Protein AF-A0AAD1RA43-F1 (afdb_monomer_lite)

Secondary structure (DSSP, 8-state):
--GGGSSS--TTS-HHHHHTTT--STTTTEETTEEPPHHHHHHHH---GGGHHHHHHHHHHHHHHS-TTSHHHHT----HHHHHHT-SSPPTTHHHHHHHHHHHHHHHT-SSHHHHHHHHHHHHHHTT-

Foldseek 3Di:
DDPPVWQCPPVPQPQVLVVVLVPNTPVVQADPQEGNDPVVSCVPSVRDPVCVVSVLV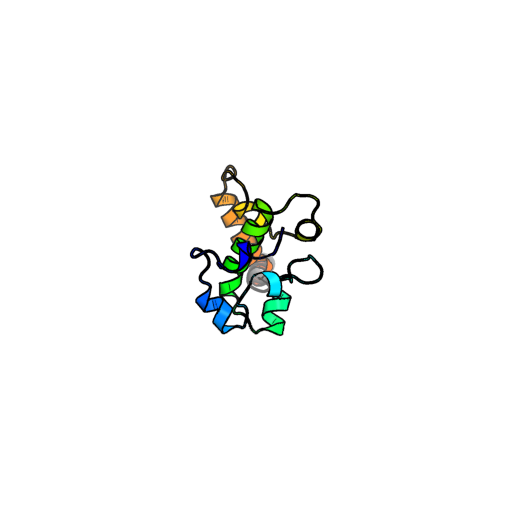SLLVCVVPDDPPGPHNPPDPDDQVSVQVNDPDHDVPNVVSVVVVVCCVVVVPDPPDVVVVVVVVVVVVVVVD

Organism: Pelobates cultripes (NCBI:txid61616)

Radius of gyration: 21.29 Å; chains: 1; bounding box: 64×32×49 Å

pLDDT: mean 71.12, std 12.11, range [34.22, 86.5]

Structure (mmCIF, N/CA/C/O backbone):
data_AF-A0AAD1RA43-F1
#
_entry.id   AF-A0AAD1RA43-F1
#
loop_
_atom_site.group_PDB
_atom_site.id
_atom_site.type_symbol
_atom_site.label_atom_id
_atom_site.label_alt_id
_atom_site.label_comp_id
_atom_site.label_asym_id
_atom_site.label_entity_id
_atom_site.label_seq_id
_atom_site.pdbx_PDB_ins_code
_atom_site.Cartn_x
_atom_site.Cartn_y
_atom_site.Cartn_z
_atom_site.occupancy
_atom_site.B_iso_or_equiv
_atom_site.auth_seq_id
_atom_site.auth_comp_id
_atom_site.auth_asym_id
_atom_site.auth_atom_id
_atom_site.pdbx_PDB_model_num
ATOM 1 N N . MET A 1 1 ? 22.116 7.916 -18.678 1.00 34.75 1 MET A N 1
ATOM 2 C CA . MET A 1 1 ? 22.566 6.774 -17.849 1.00 34.75 1 MET A CA 1
ATOM 3 C C . MET A 1 1 ? 21.456 5.741 -17.828 1.00 34.75 1 MET A C 1
ATOM 5 O O . MET A 1 1 ? 20.346 6.066 -17.432 1.00 34.75 1 MET A O 1
ATOM 9 N N . LYS A 1 2 ? 21.720 4.573 -18.419 1.00 34.22 2 LYS A N 1
ATOM 10 C CA . LYS A 1 2 ? 20.716 3.586 -18.837 1.00 34.22 2 LYS A CA 1
ATOM 11 C C . LYS A 1 2 ? 20.208 2.749 -17.658 1.00 34.22 2 LYS A C 1
ATOM 13 O O . LYS A 1 2 ? 20.963 2.436 -16.747 1.00 34.22 2 LYS A O 1
ATOM 18 N N . LEU A 1 3 ? 18.935 2.372 -17.765 1.00 39.22 3 LEU A N 1
ATOM 19 C CA . LEU A 1 3 ? 18.032 1.583 -16.909 1.00 39.22 3 LEU A CA 1
ATOM 20 C C . LEU A 1 3 ? 18.560 0.257 -16.296 1.00 39.22 3 LEU A C 1
ATOM 22 O O . LEU A 1 3 ? 17.776 -0.505 -15.741 1.00 39.22 3 LEU A O 1
ATOM 26 N N . GLN A 1 4 ? 19.863 -0.031 -16.346 1.00 39.22 4 GLN A N 1
ATOM 27 C CA . GLN A 1 4 ? 20.472 -1.267 -15.832 1.00 39.22 4 GLN A CA 1
ATOM 28 C C . GLN A 1 4 ? 20.534 -1.343 -14.295 1.00 39.22 4 GLN A C 1
ATOM 30 O O . GLN A 1 4 ? 20.687 -2.430 -13.746 1.00 39.22 4 GLN A O 1
ATOM 35 N N . ALA A 1 5 ? 20.357 -0.223 -13.587 1.00 39.97 5 ALA A N 1
ATOM 36 C CA . ALA A 1 5 ? 20.344 -0.201 -12.119 1.00 39.97 5 ALA A CA 1
ATOM 37 C C . ALA A 1 5 ? 19.023 -0.707 -11.493 1.00 39.97 5 ALA A C 1
ATOM 39 O O . ALA A 1 5 ? 18.938 -0.846 -10.277 1.00 39.97 5 ALA A O 1
ATOM 40 N N . LEU A 1 6 ? 17.990 -0.972 -12.304 1.00 42.78 6 LEU A N 1
ATOM 41 C CA . LEU A 1 6 ? 16.645 -1.350 -11.838 1.00 42.78 6 LEU A CA 1
ATOM 42 C C . LEU A 1 6 ? 16.314 -2.837 -12.047 1.00 42.78 6 LEU A C 1
ATOM 44 O O . LEU A 1 6 ? 15.323 -3.320 -11.504 1.00 42.78 6 LEU A O 1
ATOM 48 N N . THR A 1 7 ? 17.120 -3.560 -12.834 1.00 41.31 7 THR A N 1
ATOM 49 C CA . THR A 1 7 ? 16.948 -4.998 -13.123 1.00 41.31 7 THR A CA 1
ATOM 50 C C . THR A 1 7 ? 17.273 -5.893 -11.933 1.00 41.31 7 THR A C 1
ATOM 52 O O . THR A 1 7 ? 16.741 -6.992 -11.821 1.00 41.31 7 THR A O 1
ATOM 55 N N . THR A 1 8 ? 18.067 -5.405 -10.986 1.00 46.97 8 THR A N 1
ATOM 56 C CA . THR A 1 8 ? 18.072 -5.938 -9.628 1.00 46.97 8 THR A CA 1
ATOM 57 C C . THR A 1 8 ? 16.907 -5.302 -8.894 1.00 46.97 8 THR A C 1
ATOM 59 O O . THR A 1 8 ? 17.081 -4.303 -8.196 1.00 46.97 8 THR A O 1
ATOM 62 N N . LEU A 1 9 ? 15.709 -5.867 -9.084 1.00 49.69 9 LEU A N 1
ATOM 63 C CA . LEU A 1 9 ? 14.639 -5.769 -8.096 1.00 49.69 9 LEU A CA 1
ATOM 64 C C . LEU A 1 9 ? 15.300 -6.071 -6.762 1.00 49.69 9 LEU A C 1
ATOM 66 O O . LEU A 1 9 ? 15.774 -7.178 -6.510 1.00 49.69 9 LEU A O 1
ATOM 70 N N . ILE A 1 10 ? 15.503 -4.994 -6.022 1.00 50.84 10 ILE A N 1
ATOM 71 C CA . ILE A 1 10 ? 16.396 -4.956 -4.889 1.00 50.84 10 ILE A CA 1
ATOM 72 C C . ILE A 1 10 ? 15.929 -6.084 -3.967 1.00 50.84 10 ILE A C 1
ATOM 74 O O . ILE A 1 10 ? 14.730 -6.114 -3.697 1.00 50.84 10 ILE A O 1
ATOM 78 N N . PRO A 1 11 ? 16.798 -7.008 -3.512 1.00 51.66 11 PRO A N 1
ATOM 79 C CA . PRO A 1 11 ? 16.399 -8.220 -2.777 1.00 51.66 11 PRO A CA 1
ATOM 80 C C . PRO A 1 11 ? 15.475 -7.987 -1.561 1.00 51.66 11 PRO A C 1
ATOM 82 O O . PRO A 1 11 ? 14.938 -8.928 -0.992 1.00 51.66 11 PRO A O 1
ATOM 85 N N . GLN A 1 12 ? 15.304 -6.724 -1.168 1.00 56.66 12 GLN A N 1
ATOM 86 C CA . GLN A 1 12 ? 14.444 -6.185 -0.120 1.00 56.66 12 GLN A CA 1
ATOM 87 C C . GLN A 1 12 ? 12.956 -6.059 -0.507 1.00 56.66 12 GLN A C 1
ATOM 89 O O . GLN A 1 12 ? 12.116 -6.017 0.387 1.00 56.66 12 GLN A O 1
ATOM 94 N N . PHE A 1 13 ? 12.596 -6.026 -1.793 1.00 65.31 13 PHE A N 1
ATOM 95 C CA . PHE A 1 13 ? 11.199 -6.131 -2.226 1.00 65.31 13 PHE A CA 1
ATOM 96 C C . PHE A 1 13 ? 10.935 -7.587 -2.589 1.00 65.31 13 PHE A C 1
ATOM 98 O O . PHE A 1 13 ? 11.730 -8.178 -3.317 1.00 65.31 13 PHE A O 1
ATOM 105 N N . ASN A 1 14 ? 9.854 -8.185 -2.081 1.00 64.88 14 ASN A N 1
ATOM 106 C CA . ASN A 1 14 ? 9.497 -9.584 -2.338 1.00 64.88 14 ASN A CA 1
ATOM 107 C C . ASN A 1 14 ? 9.046 -9.756 -3.805 1.00 64.88 14 ASN A C 1
ATOM 109 O O . ASN A 1 14 ? 7.872 -9.931 -4.124 1.00 64.88 14 ASN A O 1
ATOM 113 N N . ALA A 1 15 ? 10.015 -9.650 -4.715 1.00 66.56 15 ALA A N 1
ATOM 114 C CA . ALA A 1 15 ? 9.872 -9.558 -6.162 1.00 66.56 15 ALA A CA 1
ATOM 115 C C . ALA A 1 15 ? 9.112 -10.746 -6.753 1.00 66.56 15 ALA A C 1
ATOM 117 O O . ALA A 1 15 ? 8.427 -10.607 -7.762 1.00 66.56 15 ALA A O 1
ATOM 118 N N . LYS A 1 16 ? 9.202 -11.905 -6.089 1.00 71.75 16 LYS A N 1
ATOM 119 C CA . LYS A 1 16 ? 8.495 -13.1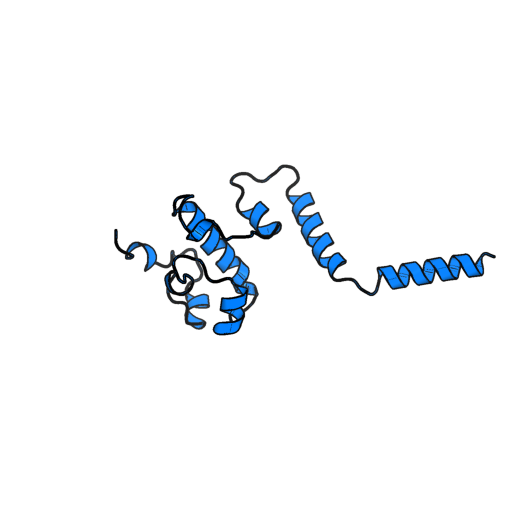29 -6.465 1.00 71.75 16 LYS A CA 1
ATOM 120 C C . LYS A 1 16 ? 6.980 -12.939 -6.445 1.00 71.75 16 LYS A C 1
ATOM 122 O O . LYS A 1 16 ? 6.303 -13.400 -7.355 1.00 71.75 16 LYS A O 1
ATOM 127 N N . GLU A 1 17 ? 6.448 -12.232 -5.449 1.00 77.06 17 GLU A N 1
ATOM 128 C CA . GLU A 1 17 ? 5.002 -12.026 -5.339 1.00 77.06 17 GLU A CA 1
ATOM 129 C C . GLU A 1 17 ? 4.472 -11.114 -6.442 1.00 77.06 17 GLU A C 1
ATOM 131 O O . GLU A 1 17 ? 3.434 -11.416 -7.013 1.00 77.06 17 GLU A O 1
ATOM 136 N N . TRP A 1 18 ? 5.187 -10.043 -6.791 1.00 77.38 18 TRP A N 1
ATOM 137 C CA . TRP A 1 18 ? 4.789 -9.137 -7.877 1.00 77.38 18 TRP A CA 1
ATOM 138 C C . TRP A 1 18 ? 4.978 -9.758 -9.265 1.00 77.38 18 TRP A C 1
ATOM 140 O O . TRP A 1 18 ? 4.144 -9.547 -10.149 1.00 77.38 18 TRP A O 1
ATOM 150 N N . ALA A 1 19 ? 6.010 -10.590 -9.438 1.00 78.62 19 ALA A N 1
ATOM 151 C CA . ALA A 1 19 ? 6.238 -11.336 -10.672 1.00 78.62 19 ALA A CA 1
ATOM 152 C C . ALA A 1 19 ? 5.071 -12.283 -11.000 1.00 78.62 19 ALA A C 1
ATOM 154 O O . ALA A 1 19 ? 4.703 -12.402 -12.168 1.00 78.62 19 ALA A O 1
ATOM 155 N N . ASN A 1 20 ? 4.424 -12.869 -9.984 1.00 81.75 20 ASN A N 1
ATOM 156 C CA . ASN A 1 20 ? 3.225 -13.700 -10.165 1.00 81.75 20 ASN A CA 1
ATOM 157 C C . ASN A 1 20 ? 2.035 -12.927 -10.768 1.00 81.75 20 ASN A C 1
ATOM 159 O O . ASN A 1 20 ? 1.141 -13.541 -11.342 1.00 81.75 20 ASN A O 1
ATOM 163 N N . TYR A 1 21 ? 2.035 -11.592 -10.679 1.00 81.00 21 TYR A N 1
ATOM 164 C CA . TYR A 1 21 ? 1.026 -10.709 -11.283 1.00 81.00 21 TYR A CA 1
ATOM 165 C C . TYR A 1 21 ? 1.530 -10.018 -12.562 1.00 81.00 21 TYR A C 1
ATOM 167 O O . TYR A 1 21 ? 0.944 -9.037 -13.017 1.00 81.00 21 TYR A O 1
ATOM 175 N N . GLY A 1 22 ? 2.627 -10.514 -13.145 1.00 75.44 22 GLY A N 1
ATOM 176 C CA . GLY A 1 22 ? 3.196 -9.995 -14.390 1.00 75.44 22 GLY A CA 1
ATOM 177 C C . GLY A 1 22 ? 4.045 -8.734 -14.223 1.00 75.44 22 GLY A C 1
ATOM 178 O O . GLY A 1 22 ? 4.451 -8.146 -15.225 1.00 75.44 22 GLY A O 1
ATOM 179 N N . ILE A 1 23 ? 4.336 -8.322 -12.983 1.00 78.69 23 ILE A N 1
ATOM 180 C CA . ILE A 1 23 ? 5.182 -7.163 -12.692 1.00 78.69 23 ILE A CA 1
ATOM 181 C C . ILE A 1 23 ? 6.573 -7.660 -12.318 1.00 78.69 23 ILE A C 1
ATOM 183 O O . ILE A 1 23 ? 6.878 -7.969 -11.169 1.00 78.69 23 ILE A O 1
ATOM 187 N N . THR A 1 24 ? 7.423 -7.747 -13.327 1.00 74.56 24 THR A N 1
ATOM 188 C CA . THR A 1 24 ? 8.806 -8.214 -13.230 1.00 74.56 24 THR A CA 1
ATOM 189 C C . THR A 1 24 ? 9.802 -7.069 -13.107 1.00 74.56 24 THR A C 1
ATOM 191 O O . THR A 1 24 ? 10.986 -7.302 -12.878 1.00 74.56 24 THR A O 1
ATOM 194 N N . SER A 1 25 ? 9.357 -5.821 -13.267 1.00 71.44 25 SER A N 1
ATOM 195 C CA . SER A 1 25 ? 10.256 -4.670 -13.275 1.00 71.44 25 SER A CA 1
ATOM 196 C C . SER A 1 25 ? 9.566 -3.357 -12.915 1.00 71.44 25 SER A C 1
ATOM 198 O O . SER A 1 25 ? 8.384 -3.140 -13.177 1.00 71.44 25 SER A O 1
ATOM 200 N N . LEU A 1 26 ? 10.348 -2.433 -12.354 1.00 74.62 26 LEU A N 1
ATOM 201 C CA . LEU A 1 26 ? 9.859 -1.129 -11.902 1.00 74.62 26 LEU A CA 1
ATOM 202 C C . LEU A 1 26 ? 9.417 -0.201 -13.048 1.00 74.62 26 LEU A C 1
ATOM 204 O O . LEU A 1 26 ? 8.700 0.759 -12.798 1.00 74.62 26 LEU A O 1
ATOM 208 N N . HIS A 1 27 ? 9.795 -0.471 -14.301 1.00 76.00 27 HIS A N 1
ATOM 209 C CA . HIS A 1 27 ? 9.297 0.319 -15.430 1.00 76.00 27 HIS A CA 1
ATOM 210 C C . HIS A 1 27 ? 7.840 -0.018 -15.772 1.00 76.00 27 HIS A C 1
ATOM 212 O O . HIS A 1 27 ? 7.134 0.834 -16.282 1.00 76.00 27 HIS A O 1
ATOM 218 N N . GLN A 1 28 ? 7.360 -1.227 -15.459 1.00 76.69 28 GLN A N 1
ATOM 219 C CA . GLN A 1 28 ? 5.983 -1.646 -15.764 1.00 76.69 28 GLN A CA 1
ATOM 220 C C . GLN A 1 28 ? 4.937 -0.973 -14.870 1.00 76.69 28 GLN A C 1
ATOM 222 O O . GLN A 1 28 ? 3.750 -0.973 -15.185 1.00 76.69 28 GLN A O 1
ATOM 227 N N . ILE A 1 29 ? 5.380 -0.404 -13.751 1.00 80.88 29 ILE A N 1
ATOM 228 C CA . ILE A 1 29 ? 4.554 0.392 -12.841 1.00 80.88 29 ILE A CA 1
ATOM 229 C C . ILE A 1 29 ? 4.721 1.896 -13.085 1.00 80.88 29 ILE A C 1
ATOM 231 O O . ILE A 1 29 ? 4.164 2.693 -12.335 1.00 80.88 29 ILE A O 1
ATOM 235 N N . VAL A 1 30 ? 5.485 2.288 -14.110 1.00 80.88 30 VAL A N 1
ATOM 236 C CA . VAL A 1 30 ? 5.685 3.675 -14.537 1.00 80.88 30 VAL A CA 1
ATOM 237 C C . VAL A 1 30 ? 5.099 3.837 -15.937 1.00 80.88 30 VAL A C 1
ATOM 239 O O . VAL A 1 30 ? 5.476 3.126 -16.859 1.00 80.88 30 VAL A O 1
ATOM 242 N N . ASP A 1 31 ? 4.208 4.804 -16.108 1.00 78.69 31 ASP A N 1
ATOM 243 C CA . ASP A 1 31 ? 3.654 5.193 -17.401 1.00 78.69 31 ASP A CA 1
ATOM 244 C C . ASP A 1 31 ? 3.895 6.690 -17.629 1.00 78.69 31 ASP A C 1
ATOM 246 O O . ASP A 1 31 ? 3.654 7.500 -16.736 1.00 78.69 31 ASP A O 1
ATOM 250 N N . ASN A 1 32 ? 4.420 7.069 -18.796 1.00 73.31 32 ASN A N 1
ATOM 251 C CA . ASN A 1 32 ? 4.711 8.465 -19.160 1.00 73.31 32 ASN A CA 1
ATOM 252 C C . ASN A 1 32 ? 5.466 9.270 -18.076 1.00 73.31 32 ASN A C 1
ATOM 254 O O . ASN A 1 32 ? 5.110 10.407 -17.761 1.00 73.31 32 ASN A O 1
ATOM 258 N N . ASN A 1 33 ? 6.511 8.683 -17.476 1.00 72.56 33 ASN A N 1
ATOM 259 C CA . ASN A 1 33 ? 7.260 9.264 -16.348 1.00 72.56 33 ASN A CA 1
ATOM 260 C C . ASN A 1 33 ? 6.397 9.591 -15.113 1.00 72.56 33 ASN A C 1
ATOM 262 O O . ASN A 1 33 ? 6.726 10.507 -14.355 1.00 72.56 33 ASN A O 1
ATOM 266 N N . LYS A 1 34 ? 5.313 8.844 -1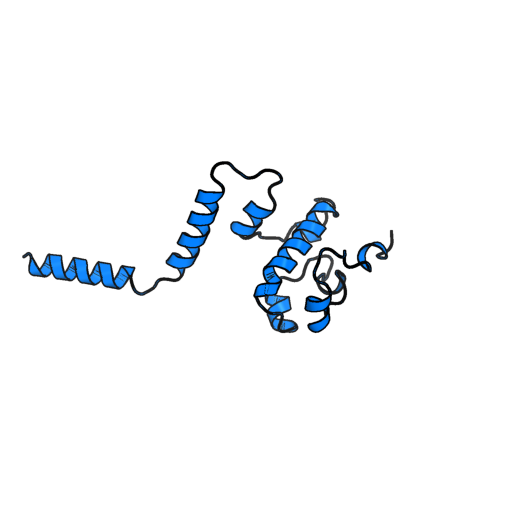4.890 1.00 75.62 34 LYS A N 1
ATOM 267 C CA . LYS A 1 34 ? 4.473 8.888 -13.689 1.00 75.62 34 LYS A CA 1
ATOM 268 C C . LYS A 1 34 ? 4.284 7.471 -13.154 1.00 75.62 34 LYS A C 1
ATOM 270 O O . LYS A 1 34 ? 4.146 6.532 -13.928 1.00 75.62 34 LYS A O 1
ATOM 275 N N . LEU A 1 35 ? 4.284 7.283 -11.834 1.00 78.56 35 LEU A N 1
ATOM 276 C CA . LEU A 1 35 ? 3.913 5.977 -11.274 1.00 78.56 35 LEU A CA 1
ATOM 277 C C . LEU A 1 35 ? 2.415 5.739 -11.485 1.00 78.56 35 LEU A C 1
ATOM 279 O O . LEU A 1 35 ? 1.592 6.584 -11.138 1.00 78.56 35 LEU A O 1
ATOM 283 N N . ILE A 1 36 ? 2.070 4.563 -12.000 1.00 83.75 36 ILE A N 1
ATOM 284 C CA . ILE A 1 36 ? 0.688 4.114 -12.161 1.00 83.75 36 ILE A CA 1
ATOM 285 C C . ILE A 1 36 ? 0.077 3.951 -10.761 1.00 83.75 36 ILE A C 1
ATOM 287 O O . ILE A 1 36 ? 0.666 3.223 -9.957 1.00 83.75 36 ILE A O 1
ATOM 291 N N . PRO A 1 37 ? -1.077 4.571 -10.444 1.00 83.75 37 PRO A N 1
ATOM 292 C CA . PRO A 1 37 ? -1.736 4.421 -9.148 1.00 83.75 37 PRO A CA 1
ATOM 293 C C . PRO A 1 37 ? -2.019 2.957 -8.794 1.00 83.75 37 PRO A C 1
ATOM 295 O O . PRO A 1 37 ? -2.426 2.176 -9.658 1.00 83.75 37 PRO A O 1
ATOM 298 N N . PHE A 1 38 ? -1.898 2.589 -7.513 1.00 84.94 38 PHE A N 1
ATOM 299 C CA . PHE A 1 38 ? -2.156 1.212 -7.071 1.00 84.94 38 PHE A CA 1
ATOM 300 C C . PHE A 1 38 ? -3.556 0.718 -7.456 1.00 84.94 38 PHE A C 1
ATOM 302 O O . PHE A 1 38 ? -3.707 -0.424 -7.873 1.00 84.94 38 PHE A O 1
ATOM 309 N N . ALA A 1 39 ? -4.570 1.587 -7.399 1.00 82.12 39 ALA A N 1
ATOM 310 C CA . ALA A 1 39 ? -5.931 1.251 -7.818 1.00 82.12 39 ALA A CA 1
ATOM 311 C C . ALA A 1 39 ? -6.004 0.804 -9.292 1.00 82.12 39 ALA A C 1
ATOM 313 O O . ALA A 1 39 ? -6.726 -0.136 -9.620 1.00 82.12 39 ALA A O 1
ATOM 314 N N . HIS A 1 40 ? -5.216 1.424 -10.175 1.00 85.25 40 HIS A N 1
ATOM 315 C CA . HIS A 1 40 ? -5.145 1.037 -11.585 1.00 85.25 40 HIS A CA 1
ATOM 316 C C . HIS A 1 40 ? -4.383 -0.277 -11.773 1.00 85.25 40 HIS A C 1
ATOM 318 O O . HIS A 1 40 ? -4.808 -1.116 -12.566 1.00 85.25 40 HIS A O 1
ATOM 324 N N . LEU A 1 41 ? -3.303 -0.498 -11.016 1.00 85.12 41 LEU A N 1
ATOM 325 C CA . LEU A 1 41 ? -2.594 -1.784 -11.010 1.00 85.12 41 LEU A CA 1
ATOM 326 C C . LEU A 1 41 ? -3.508 -2.912 -10.518 1.00 85.12 41 LEU A C 1
ATOM 328 O O . LEU A 1 41 ? -3.575 -3.973 -11.135 1.00 85.12 41 LEU A O 1
ATOM 332 N N . GLN A 1 42 ? -4.279 -2.658 -9.463 1.00 86.12 42 GLN A N 1
ATOM 333 C CA . GLN A 1 42 ? -5.269 -3.585 -8.934 1.00 86.12 42 GLN A CA 1
ATOM 334 C C . GLN A 1 42 ? -6.359 -3.906 -9.964 1.00 86.12 42 GLN A C 1
ATOM 336 O O . GLN A 1 42 ? -6.688 -5.075 -10.145 1.00 86.12 42 GLN A O 1
ATOM 341 N N . ALA A 1 43 ? -6.895 -2.901 -10.660 1.00 85.38 43 ALA A N 1
ATOM 342 C CA . ALA A 1 43 ? -7.926 -3.110 -11.673 1.00 85.38 43 ALA A CA 1
ATOM 343 C C . ALA A 1 43 ? -7.400 -3.879 -12.900 1.00 85.38 43 ALA A C 1
ATOM 345 O O . ALA A 1 43 ? -8.063 -4.790 -13.389 1.00 85.38 43 ALA A O 1
ATOM 346 N N . LYS A 1 44 ? -6.196 -3.540 -13.380 1.00 86.50 44 LYS A N 1
ATOM 347 C CA . LYS A 1 44 ? -5.624 -4.091 -14.618 1.00 86.50 44 LYS A CA 1
ATOM 348 C C . LYS A 1 44 ? -5.012 -5.480 -14.439 1.00 86.50 44 LYS A C 1
ATOM 350 O O . LYS A 1 44 ? -5.178 -6.337 -15.298 1.00 86.50 44 LYS A O 1
ATOM 355 N N . LEU A 1 45 ? -4.289 -5.691 -13.341 1.00 84.62 45 LEU A N 1
ATOM 356 C CA . LEU A 1 45 ? -3.471 -6.889 -13.109 1.00 84.62 45 LEU A CA 1
ATOM 357 C C . LEU A 1 45 ? -4.004 -7.754 -11.958 1.00 84.62 45 LEU A C 1
ATOM 359 O O . LEU A 1 45 ? -3.367 -8.731 -11.574 1.00 84.62 45 LEU A O 1
ATOM 363 N N . LYS A 1 46 ? -5.176 -7.406 -11.403 1.00 84.69 46 LYS A N 1
ATOM 364 C CA . LYS A 1 46 ? -5.817 -8.103 -10.272 1.00 84.69 46 LYS A CA 1
ATOM 365 C C . LYS A 1 46 ? -4.893 -8.249 -9.056 1.00 84.69 46 LYS A C 1
ATOM 367 O O . LYS A 1 46 ? -4.970 -9.228 -8.318 1.00 84.69 46 LYS A O 1
ATOM 372 N N . VAL A 1 47 ? -4.034 -7.253 -8.836 1.00 84.00 47 VAL A N 1
ATOM 373 C CA . VAL A 1 47 ? -3.067 -7.237 -7.732 1.00 84.00 47 VAL A CA 1
ATOM 374 C C . VAL A 1 47 ? -3.808 -7.213 -6.382 1.00 84.00 47 VAL A C 1
ATOM 376 O O . VAL A 1 47 ? -4.669 -6.351 -6.171 1.00 84.00 47 VAL A O 1
ATOM 379 N N . PRO A 1 48 ? -3.495 -8.120 -5.439 1.00 84.06 48 PRO A N 1
ATOM 380 C CA . PRO A 1 48 ? -4.114 -8.139 -4.119 1.00 84.06 48 PRO A CA 1
ATOM 381 C C . PRO A 1 48 ? -3.834 -6.873 -3.303 1.00 84.06 48 PRO A C 1
ATOM 383 O O . PRO A 1 48 ? -2.707 -6.382 -3.266 1.00 84.06 48 PRO A O 1
ATOM 386 N N . LYS A 1 49 ? -4.833 -6.412 -2.534 1.00 81.75 49 LYS A N 1
ATOM 387 C CA . LYS A 1 49 ? -4.701 -5.270 -1.602 1.00 81.75 49 LYS A CA 1
ATOM 388 C C . LYS A 1 49 ? -3.493 -5.353 -0.645 1.00 81.75 49 LYS A C 1
ATOM 390 O O . LYS A 1 49 ? -2.909 -4.300 -0.396 1.00 81.75 49 LYS A O 1
ATOM 395 N N . PRO A 1 50 ? -3.080 -6.528 -0.120 1.00 82.62 50 PRO A N 1
ATOM 396 C CA . PRO A 1 50 ? -1.890 -6.634 0.732 1.00 82.62 50 PRO A CA 1
ATOM 397 C C . PRO A 1 50 ? -0.599 -6.116 0.084 1.00 82.62 50 PRO A C 1
ATOM 399 O O . PRO A 1 50 ? 0.261 -5.580 0.779 1.00 82.62 50 PRO A O 1
ATOM 402 N N . LEU A 1 51 ? -0.485 -6.183 -1.248 1.00 82.19 51 LEU A N 1
ATOM 403 C CA . LEU A 1 51 ? 0.689 -5.682 -1.966 1.00 82.19 51 LEU A CA 1
ATOM 404 C C . LEU A 1 51 ? 0.765 -4.149 -2.010 1.00 82.19 51 LEU A C 1
ATOM 406 O O . LEU A 1 51 ? 1.803 -3.610 -2.391 1.00 82.19 51 LEU A O 1
ATOM 410 N N . ASN A 1 52 ? -0.268 -3.433 -1.550 1.00 82.81 52 ASN A N 1
ATOM 411 C CA . ASN A 1 52 ? -0.239 -1.974 -1.446 1.00 82.81 52 ASN A CA 1
ATOM 412 C C . ASN A 1 52 ? 0.907 -1.483 -0.552 1.00 82.81 52 ASN A C 1
ATOM 414 O O . ASN A 1 52 ? 1.530 -0.471 -0.851 1.00 82.81 52 ASN A O 1
ATOM 418 N N . PHE A 1 53 ? 1.240 -2.213 0.518 1.00 79.19 53 PHE A N 1
ATOM 419 C CA . PHE A 1 53 ? 2.369 -1.834 1.369 1.00 79.19 53 PHE A CA 1
ATOM 420 C C . PHE A 1 53 ? 3.690 -1.855 0.595 1.00 79.19 53 PHE A C 1
ATOM 422 O O . PHE A 1 53 ? 4.482 -0.921 0.685 1.00 79.19 53 PHE A O 1
ATOM 429 N N . MET A 1 54 ? 3.902 -2.874 -0.236 1.00 78.88 54 MET A N 1
ATOM 430 C CA . MET A 1 54 ? 5.099 -2.949 -1.070 1.00 78.88 54 MET A CA 1
ATOM 431 C C . MET A 1 54 ? 5.112 -1.852 -2.137 1.00 78.88 54 MET A C 1
ATOM 433 O O . MET A 1 54 ? 6.151 -1.247 -2.385 1.00 78.88 54 MET A O 1
ATOM 437 N N . TYR A 1 55 ? 3.952 -1.533 -2.713 1.00 82.19 55 TYR A N 1
ATOM 438 C CA . TYR A 1 55 ? 3.813 -0.398 -3.622 1.00 82.19 55 TYR A CA 1
ATOM 439 C C . TYR A 1 55 ? 4.227 0.928 -2.955 1.00 82.19 55 TYR A C 1
ATOM 441 O O . TYR A 1 55 ? 4.976 1.700 -3.551 1.00 82.19 55 TYR A O 1
ATOM 449 N N . ILE A 1 56 ? 3.858 1.150 -1.688 1.00 79.12 56 ILE A N 1
ATOM 450 C CA . ILE A 1 56 ? 4.308 2.308 -0.895 1.00 79.12 56 ILE A CA 1
ATOM 451 C C . ILE A 1 56 ? 5.830 2.303 -0.712 1.00 79.12 56 ILE A C 1
ATOM 453 O O . ILE A 1 56 ? 6.483 3.342 -0.838 1.00 79.12 56 ILE A O 1
ATOM 457 N N . GLN A 1 57 ? 6.430 1.144 -0.436 1.00 77.81 57 GLN A N 1
ATOM 458 C CA . GLN A 1 57 ? 7.885 1.051 -0.304 1.00 77.81 57 GLN A CA 1
ATOM 459 C C . GLN A 1 57 ? 8.596 1.378 -1.626 1.00 77.81 57 GLN A C 1
ATOM 461 O O . GLN A 1 57 ? 9.601 2.089 -1.625 1.00 77.81 57 GLN A O 1
ATOM 466 N N . ILE A 1 58 ? 8.044 0.927 -2.754 1.00 79.19 58 ILE A N 1
ATOM 467 C CA . ILE A 1 58 ? 8.538 1.259 -4.090 1.00 79.19 58 ILE A CA 1
ATOM 468 C C . ILE A 1 58 ? 8.432 2.770 -4.345 1.00 79.19 58 ILE A C 1
ATOM 470 O O . ILE A 1 58 ? 9.402 3.389 -4.781 1.00 79.19 58 ILE A O 1
ATOM 474 N N . GLN A 1 59 ? 7.301 3.398 -4.014 1.00 78.88 59 GLN A N 1
ATOM 475 C CA . GLN A 1 59 ? 7.144 4.855 -4.098 1.00 78.88 59 GLN A CA 1
ATOM 476 C C . GLN A 1 59 ? 8.187 5.597 -3.248 1.00 78.88 59 GLN A C 1
ATOM 478 O O . GLN A 1 59 ? 8.789 6.572 -3.702 1.00 78.88 59 GLN A O 1
ATOM 483 N N . SER A 1 60 ? 8.431 5.129 -2.021 1.00 75.56 60 SER A N 1
ATOM 484 C CA . SER A 1 60 ? 9.461 5.679 -1.132 1.00 75.56 60 SER A CA 1
ATOM 485 C C . SER A 1 60 ? 10.862 5.548 -1.739 1.00 75.56 60 SER A C 1
ATOM 487 O O . SER A 1 60 ? 11.651 6.495 -1.718 1.00 75.56 60 SER A O 1
ATOM 489 N N . TRP A 1 61 ? 11.149 4.412 -2.376 1.00 78.44 61 TRP A N 1
ATOM 490 C CA . TRP A 1 61 ? 12.395 4.203 -3.102 1.00 78.44 61 TRP A CA 1
ATOM 491 C C . TRP A 1 61 ? 12.560 5.203 -4.257 1.00 78.44 61 TRP A C 1
ATOM 493 O O . TRP A 1 61 ? 13.585 5.885 -4.332 1.00 78.44 61 TRP A O 1
ATOM 503 N N . PHE A 1 62 ? 11.532 5.392 -5.093 1.00 77.19 62 PHE A N 1
ATOM 504 C CA . PHE A 1 62 ? 11.565 6.404 -6.155 1.00 77.19 62 PHE A CA 1
ATOM 505 C C . PHE A 1 62 ? 11.822 7.813 -5.597 1.00 77.19 62 PHE A C 1
ATOM 507 O O . PHE A 1 62 ? 12.613 8.562 -6.163 1.00 77.19 62 PHE A O 1
ATOM 514 N N . ARG A 1 63 ? 11.238 8.174 -4.448 1.00 72.00 63 ARG A N 1
ATOM 515 C CA . ARG A 1 63 ? 11.489 9.477 -3.799 1.00 72.00 63 ARG A CA 1
ATOM 516 C C . ARG A 1 63 ? 12.933 9.673 -3.359 1.00 72.00 63 ARG A C 1
ATOM 518 O O . ARG A 1 63 ? 13.426 10.795 -3.411 1.00 72.00 63 ARG A O 1
ATOM 525 N N . LYS A 1 64 ? 13.585 8.612 -2.884 1.00 73.81 64 LYS A N 1
ATOM 526 C CA . LYS A 1 64 ? 14.973 8.673 -2.415 1.00 73.81 64 LYS A CA 1
ATOM 527 C C . LYS A 1 64 ? 15.964 8.800 -3.572 1.00 73.81 64 LYS A C 1
ATOM 529 O O . LYS A 1 64 ? 16.997 9.441 -3.415 1.00 73.81 64 LYS A O 1
ATOM 534 N N . HIS A 1 65 ? 15.657 8.178 -4.709 1.00 75.94 65 HIS A N 1
ATOM 535 C CA . HIS A 1 65 ? 16.601 8.027 -5.817 1.00 75.94 65 HIS A CA 1
ATOM 536 C C . HIS A 1 65 ? 16.359 8.974 -7.001 1.00 75.94 65 HIS A C 1
ATOM 538 O O . HIS A 1 65 ? 17.239 9.088 -7.852 1.00 75.94 65 HIS A O 1
ATOM 544 N N . TYR A 1 66 ? 15.223 9.679 -7.054 1.00 71.56 66 TYR A N 1
ATOM 545 C CA . TYR A 1 66 ? 14.914 10.638 -8.118 1.00 71.56 66 TYR A CA 1
ATOM 546 C C . TYR A 1 66 ? 14.810 12.076 -7.588 1.00 71.56 66 TYR A C 1
ATOM 548 O O . TYR A 1 66 ? 14.266 12.306 -6.504 1.00 71.56 66 TYR A O 1
ATOM 556 N N . PRO A 1 67 ? 15.305 13.071 -8.348 1.00 69.12 67 PRO A N 1
ATOM 557 C CA . PRO A 1 67 ? 15.292 14.462 -7.923 1.00 69.12 67 PRO A CA 1
ATOM 558 C C . PRO A 1 67 ? 13.863 15.028 -7.778 1.00 69.12 67 PRO A C 1
ATOM 560 O O . PRO A 1 67 ? 12.924 14.570 -8.436 1.00 69.12 67 PRO A O 1
ATOM 563 N N . PRO A 1 68 ? 13.671 16.059 -6.933 1.00 61.22 68 PRO A N 1
ATOM 564 C CA . PRO A 1 68 ? 12.365 16.670 -6.662 1.00 61.22 68 PRO A CA 1
ATOM 565 C C . PRO A 1 68 ? 11.633 17.201 -7.901 1.00 61.22 68 PRO A C 1
ATOM 567 O O . PRO A 1 68 ? 10.408 17.215 -7.906 1.00 61.22 68 PRO A O 1
ATOM 570 N N . ASN A 1 69 ? 12.370 17.584 -8.945 1.00 59.66 69 ASN A N 1
ATOM 571 C CA . ASN A 1 69 ? 11.829 18.226 -10.146 1.00 59.66 69 ASN A CA 1
ATOM 572 C C . ASN A 1 69 ? 11.394 17.223 -11.227 1.00 59.66 69 ASN A C 1
ATOM 574 O O . ASN A 1 69 ? 11.104 17.611 -12.354 1.00 59.66 69 ASN A O 1
ATOM 578 N N . THR A 1 70 ? 11.377 15.927 -10.909 1.00 65.06 70 THR A N 1
ATOM 579 C CA . THR A 1 70 ? 10.926 14.896 -11.847 1.00 65.06 70 THR A CA 1
ATOM 580 C C . THR A 1 70 ? 9.404 14.766 -11.779 1.00 65.06 70 THR A C 1
ATOM 582 O O . THR A 1 70 ? 8.848 14.676 -10.684 1.00 65.06 70 THR A O 1
ATOM 585 N N . THR A 1 71 ? 8.730 14.674 -12.931 1.00 62.09 71 THR A N 1
ATOM 586 C CA . THR A 1 71 ? 7.269 14.448 -13.039 1.00 62.09 71 THR A CA 1
ATOM 587 C C . THR A 1 71 ? 6.784 13.233 -12.251 1.00 62.09 71 THR A C 1
ATOM 589 O O . THR A 1 71 ? 5.644 13.213 -11.797 1.00 62.09 71 THR A O 1
ATOM 592 N N . LEU A 1 72 ? 7.674 12.266 -12.002 1.00 64.50 72 LEU A N 1
ATOM 593 C CA . LEU A 1 72 ? 7.424 11.122 -11.128 1.00 64.50 72 LEU A CA 1
ATOM 594 C C . LEU A 1 72 ? 6.936 11.546 -9.735 1.00 64.50 72 LEU A C 1
ATOM 596 O O . LEU A 1 72 ? 6.111 10.850 -9.165 1.00 64.50 72 LEU A O 1
ATOM 600 N N . ARG A 1 73 ? 7.405 12.681 -9.194 1.00 60.59 73 ARG A N 1
ATOM 601 C CA . ARG A 1 73 ? 7.119 13.111 -7.817 1.00 60.59 73 ARG A CA 1
ATOM 602 C C . ARG A 1 73 ? 5.893 14.020 -7.674 1.00 60.59 73 ARG A C 1
ATOM 604 O O . ARG A 1 73 ? 5.334 14.078 -6.581 1.00 60.59 73 ARG A O 1
ATOM 611 N N . GLN A 1 74 ? 5.502 14.737 -8.729 1.00 56.28 74 GLN A N 1
ATOM 612 C CA . GLN A 1 74 ? 4.557 15.861 -8.630 1.00 56.28 74 GLN A CA 1
ATOM 613 C C . GLN A 1 74 ? 3.093 15.444 -8.421 1.00 56.28 74 GLN A C 1
ATOM 615 O O . GLN A 1 74 ? 2.369 16.164 -7.742 1.00 56.28 74 GLN A O 1
ATOM 620 N N . ASP A 1 75 ? 2.681 14.262 -8.888 1.00 57.56 75 ASP A N 1
ATOM 621 C CA . ASP A 1 75 ? 1.275 13.824 -8.813 1.00 57.56 75 ASP A CA 1
ATOM 622 C C . ASP A 1 75 ? 0.975 12.858 -7.648 1.00 57.56 75 ASP A C 1
ATOM 624 O O . ASP A 1 75 ? -0.100 12.261 -7.576 1.00 57.56 75 ASP A O 1
ATOM 628 N N . TRP A 1 76 ? 1.906 12.676 -6.705 1.00 65.12 76 TRP A N 1
ATOM 629 C CA . TRP A 1 76 ? 1.681 11.794 -5.555 1.00 65.12 76 TRP A CA 1
ATOM 630 C C . TRP A 1 76 ? 0.918 12.490 -4.429 1.00 65.12 76 TRP A C 1
ATOM 632 O O . TRP A 1 76 ? 1.521 13.049 -3.509 1.00 65.12 76 TRP A O 1
ATOM 642 N N . GLN A 1 77 ? -0.409 12.360 -4.441 1.00 63.03 77 GLN A N 1
ATOM 643 C CA . GLN A 1 77 ? -1.212 12.581 -3.240 1.00 63.03 77 GLN A CA 1
ATOM 644 C C . GLN A 1 77 ? -0.999 11.420 -2.269 1.00 63.03 77 GLN A C 1
ATOM 646 O O . GLN A 1 77 ? -1.550 10.336 -2.435 1.00 63.03 77 GLN A O 1
ATOM 651 N N . LEU A 1 78 ? -0.156 11.644 -1.264 1.00 64.25 78 LEU A N 1
ATOM 652 C CA . LEU A 1 78 ? 0.036 10.679 -0.192 1.00 64.25 78 LEU A CA 1
ATOM 653 C C . LEU A 1 78 ? -1.168 10.675 0.736 1.00 64.25 78 LEU A C 1
ATOM 655 O O . LEU A 1 78 ? -1.583 11.728 1.230 1.00 64.25 78 LEU A O 1
ATOM 659 N N . SER A 1 79 ? -1.649 9.482 1.054 1.00 67.56 79 SER A N 1
ATOM 660 C CA . SER A 1 79 ? -2.563 9.282 2.166 1.00 67.56 79 SER A CA 1
ATOM 661 C C . SER A 1 79 ? -1.919 9.730 3.489 1.00 67.56 79 SER A C 1
ATOM 663 O O . SER A 1 79 ? -0.692 9.693 3.631 1.00 67.56 79 SER A O 1
ATOM 665 N N . PRO A 1 80 ? -2.721 10.107 4.500 1.00 67.81 80 PRO A N 1
ATOM 666 C CA . PRO A 1 80 ? -2.208 10.520 5.808 1.00 67.81 80 PRO A CA 1
ATOM 667 C C . PRO A 1 80 ? -1.253 9.503 6.447 1.00 67.81 80 PRO A C 1
ATOM 669 O O . PRO A 1 80 ? -0.279 9.881 7.090 1.00 67.81 80 PRO A O 1
ATOM 672 N N . LEU A 1 81 ? -1.495 8.205 6.233 1.00 70.19 81 LEU A N 1
ATOM 673 C CA . LEU A 1 81 ? -0.621 7.140 6.721 1.00 70.19 81 LEU A CA 1
ATOM 674 C C . LEU A 1 81 ? 0.729 7.144 5.995 1.00 70.19 81 LEU A C 1
ATOM 676 O O . LEU A 1 81 ? 1.778 7.084 6.631 1.00 70.19 81 LEU A O 1
ATOM 680 N N . GLU A 1 82 ? 0.711 7.248 4.667 1.00 69.12 82 GLU A N 1
ATOM 681 C CA . GLU A 1 82 ? 1.938 7.283 3.872 1.00 69.12 82 GLU A CA 1
ATOM 682 C C . GLU A 1 82 ? 2.772 8.521 4.197 1.00 69.12 82 GLU A C 1
ATOM 684 O O . GLU A 1 82 ? 3.991 8.415 4.279 1.00 69.12 82 GLU A O 1
ATOM 689 N N . GLN A 1 83 ? 2.132 9.668 4.457 1.00 72.12 83 GLN A N 1
ATOM 690 C CA . GLN A 1 83 ? 2.809 10.888 4.904 1.00 72.12 83 GLN A CA 1
ATOM 691 C C . GLN A 1 83 ? 3.571 10.694 6.215 1.00 72.12 83 GLN A C 1
ATOM 693 O O . GLN A 1 83 ? 4.636 11.283 6.368 1.00 72.12 83 GLN A O 1
ATOM 698 N N . LEU A 1 84 ? 3.066 9.865 7.134 1.00 70.75 84 LEU A N 1
ATOM 699 C CA . LEU A 1 84 ? 3.756 9.533 8.383 1.00 70.75 84 LEU A CA 1
ATOM 700 C C . LEU A 1 84 ? 4.909 8.547 8.157 1.00 70.75 84 LEU A C 1
ATOM 702 O O . LEU A 1 84 ? 5.975 8.706 8.745 1.00 70.75 84 LEU A O 1
ATOM 706 N N . CYS A 1 85 ? 4.728 7.555 7.282 1.00 66.00 85 CYS A N 1
ATOM 707 C CA . CYS A 1 85 ? 5.736 6.520 7.026 1.00 66.00 85 CYS A CA 1
ATOM 708 C C . CYS A 1 85 ? 6.984 7.027 6.286 1.00 66.00 85 CYS A C 1
ATOM 710 O O . CYS A 1 85 ? 8.040 6.406 6.380 1.00 66.00 85 CYS A O 1
ATOM 712 N N . ILE A 1 86 ? 6.885 8.129 5.540 1.00 66.81 86 ILE A N 1
ATOM 713 C CA . ILE A 1 86 ? 8.017 8.687 4.779 1.00 66.81 86 ILE A CA 1
ATOM 714 C C . ILE A 1 86 ? 8.872 9.683 5.572 1.00 66.81 86 ILE A C 1
ATOM 716 O O . ILE A 1 86 ? 9.852 10.206 5.036 1.00 66.81 86 ILE A O 1
ATOM 720 N N . GLN A 1 87 ? 8.492 10.014 6.808 1.00 68.06 87 GLN A N 1
ATOM 721 C CA . GLN A 1 87 ? 9.235 10.978 7.612 1.00 68.06 87 GLN A CA 1
ATOM 722 C C . GLN A 1 87 ? 10.550 10.353 8.085 1.00 68.06 87 GLN A C 1
ATOM 724 O O . GLN A 1 87 ? 10.580 9.246 8.614 1.00 68.06 87 GLN A O 1
ATOM 729 N N . SER A 1 88 ? 11.658 11.076 7.898 1.00 63.16 88 SER A N 1
ATOM 730 C CA . SER A 1 88 ? 13.003 10.617 8.280 1.00 63.16 88 SER A CA 1
ATOM 731 C C . SER A 1 88 ? 13.187 10.473 9.792 1.00 63.16 88 SER A C 1
ATOM 733 O O . SER A 1 88 ? 14.096 9.779 10.243 1.00 63.16 88 SER A O 1
ATOM 735 N N . LYS A 1 89 ? 12.327 11.126 10.576 1.00 72.06 89 LYS A N 1
ATOM 736 C CA . LYS A 1 89 ? 12.224 10.976 12.023 1.00 72.06 89 LYS A CA 1
ATOM 737 C C . LYS A 1 89 ? 10.755 10.778 12.386 1.00 72.06 89 LYS A C 1
ATOM 739 O O . LYS A 1 89 ? 9.913 11.460 11.799 1.00 72.06 89 LYS A O 1
ATOM 744 N N . PRO A 1 90 ? 10.442 9.890 13.344 1.00 71.25 90 PRO A N 1
ATOM 745 C CA . PRO A 1 90 ? 9.078 9.733 13.812 1.00 71.25 90 PRO A CA 1
ATOM 746 C C . PRO A 1 90 ? 8.591 11.064 14.407 1.00 71.25 90 PRO A C 1
ATOM 748 O O . PRO A 1 90 ? 9.300 11.662 15.225 1.00 71.25 90 PRO A O 1
ATOM 751 N N . PRO A 1 91 ? 7.409 11.551 14.005 1.00 74.50 91 PRO A N 1
ATOM 752 C CA . PRO A 1 91 ? 6.852 12.775 14.549 1.00 74.50 91 PRO A CA 1
ATOM 753 C C . PRO A 1 91 ? 6.504 12.580 16.031 1.00 74.50 91 PRO A C 1
ATOM 755 O O . PRO A 1 91 ? 6.187 11.462 16.465 1.00 74.50 91 PRO A O 1
ATOM 758 N N . PRO A 1 92 ? 6.527 13.656 16.837 1.00 76.69 92 PRO A N 1
ATOM 759 C CA . PRO A 1 92 ? 6.045 13.581 18.206 1.00 76.69 92 PRO A CA 1
ATOM 760 C C . PRO A 1 92 ? 4.593 13.086 18.207 1.00 76.69 92 PRO A C 1
ATOM 762 O O . PRO A 1 92 ? 3.768 13.548 17.420 1.00 76.69 92 PRO A O 1
ATOM 765 N N . LYS A 1 93 ? 4.279 12.147 19.108 1.00 82.12 93 LYS A N 1
ATOM 766 C CA . LYS A 1 93 ? 2.953 11.509 19.226 1.00 82.12 93 LYS A CA 1
ATOM 767 C C . LYS A 1 93 ? 2.534 10.663 18.009 1.00 82.12 93 LYS A C 1
ATOM 769 O O . LYS A 1 93 ? 1.339 10.516 17.758 1.00 82.12 93 LYS A O 1
ATOM 774 N N . LEU A 1 94 ? 3.486 10.044 17.301 1.00 80.38 94 LEU A N 1
ATOM 775 C CA . LEU A 1 94 ? 3.214 9.125 16.183 1.00 80.38 94 LEU A CA 1
ATOM 776 C C . LEU A 1 94 ? 2.137 8.073 16.511 1.00 80.38 94 LEU A C 1
ATOM 778 O O . LEU A 1 94 ? 1.225 7.868 15.717 1.00 80.38 94 LEU A O 1
ATOM 782 N N . ILE A 1 95 ? 2.191 7.448 17.693 1.00 78.44 95 ILE A N 1
ATOM 783 C CA . ILE A 1 95 ? 1.195 6.445 18.116 1.00 78.44 95 ILE A CA 1
ATOM 784 C C . ILE A 1 95 ? -0.217 7.050 18.141 1.00 78.44 95 ILE A C 1
ATOM 786 O O . ILE A 1 95 ? -1.155 6.450 17.624 1.00 78.44 95 ILE A O 1
ATOM 790 N N . SER A 1 96 ? -0.372 8.263 18.679 1.00 80.12 96 SER A N 1
ATOM 791 C CA . SER A 1 96 ? -1.657 8.970 18.711 1.00 80.12 96 SER A CA 1
ATOM 792 C C . SER A 1 96 ? -2.134 9.366 17.312 1.00 80.12 96 SER A C 1
ATOM 794 O O . SER A 1 96 ? -3.323 9.283 17.025 1.00 80.12 96 SER A O 1
ATOM 796 N N . GLN A 1 97 ? -1.224 9.764 16.419 1.00 80.00 97 GLN A N 1
ATOM 797 C CA . GLN A 1 97 ? -1.560 10.079 15.026 1.00 80.00 97 GLN A CA 1
ATOM 798 C C . GLN A 1 97 ? -2.024 8.832 14.260 1.00 80.00 97 GLN A C 1
ATOM 800 O O . GLN A 1 97 ? -3.036 8.886 13.564 1.00 80.00 97 GLN A O 1
ATOM 805 N N . LEU A 1 98 ? -1.345 7.695 14.443 1.00 81.44 98 LEU A N 1
ATOM 806 C CA . LEU A 1 98 ? -1.751 6.408 13.874 1.00 81.44 98 LEU A CA 1
ATOM 807 C C . LEU A 1 98 ? -3.115 5.965 14.413 1.00 81.44 98 LEU A C 1
ATOM 809 O O . LEU A 1 98 ? -3.981 5.571 13.634 1.00 81.44 98 LEU A O 1
ATOM 813 N N . TYR A 1 99 ? -3.331 6.092 15.725 1.00 79.81 99 TYR A N 1
ATOM 814 C CA . TYR A 1 99 ? -4.619 5.811 16.356 1.00 79.81 99 TYR A CA 1
ATOM 815 C C . TYR A 1 99 ? -5.735 6.676 15.761 1.00 79.81 99 TYR A C 1
ATOM 817 O O . TYR A 1 99 ? -6.765 6.148 15.352 1.00 79.81 99 TYR A O 1
ATOM 825 N N . ASN A 1 100 ? -5.510 7.984 15.613 1.00 80.12 100 ASN A N 1
ATOM 826 C CA . ASN A 1 100 ? -6.487 8.894 15.018 1.00 80.12 100 ASN A CA 1
ATOM 827 C C . ASN A 1 100 ? -6.810 8.535 13.566 1.00 80.12 100 ASN A C 1
ATOM 829 O O . ASN A 1 100 ? -7.976 8.573 13.195 1.00 80.12 100 ASN A O 1
ATOM 833 N N . ILE A 1 101 ? -5.825 8.132 12.760 1.00 78.75 101 ILE A N 1
ATOM 834 C CA . ILE A 1 101 ? -6.061 7.678 11.379 1.00 78.75 101 ILE A CA 1
ATOM 835 C C . ILE A 1 101 ? -6.909 6.399 11.358 1.00 78.75 101 ILE A C 1
ATOM 837 O O . ILE A 1 101 ? -7.837 6.287 10.556 1.00 78.75 101 ILE A O 1
ATOM 841 N N . ILE A 1 102 ? -6.619 5.438 12.242 1.00 78.38 102 ILE A N 1
ATOM 842 C CA . ILE A 1 102 ? -7.381 4.185 12.352 1.00 78.38 102 ILE A CA 1
ATOM 843 C C . ILE A 1 102 ? -8.821 4.476 12.779 1.00 78.38 102 ILE A C 1
ATOM 845 O O . ILE A 1 102 ? -9.754 3.999 12.137 1.00 78.38 102 ILE A O 1
ATOM 849 N N . ILE A 1 103 ? -9.009 5.294 13.815 1.00 77.12 103 ILE A N 1
ATOM 850 C CA . ILE A 1 103 ? -10.328 5.703 14.300 1.00 77.12 103 ILE A CA 1
ATOM 851 C C . ILE A 1 103 ? -11.073 6.475 13.213 1.00 77.12 103 ILE A C 1
ATOM 853 O O . ILE A 1 103 ? -12.170 6.080 12.842 1.00 77.12 103 ILE A O 1
ATOM 857 N N . GLN A 1 104 ? -10.482 7.502 12.606 1.00 73.44 104 GLN A N 1
ATOM 858 C CA . GLN A 1 104 ? -11.131 8.235 11.519 1.00 73.44 104 GLN A CA 1
ATOM 859 C C . GLN A 1 104 ? -11.567 7.304 10.390 1.00 73.44 104 GLN A C 1
ATOM 861 O O . GLN A 1 104 ? -12.685 7.432 9.911 1.00 73.44 104 GLN A O 1
ATOM 866 N N . ARG A 1 105 ? -10.756 6.313 10.008 1.00 68.62 105 ARG A N 1
ATOM 867 C CA . ARG A 1 105 ? -11.116 5.341 8.966 1.00 68.62 105 ARG A CA 1
ATOM 868 C C . ARG A 1 105 ? -12.219 4.363 9.393 1.00 68.62 105 ARG A C 1
ATOM 870 O O . ARG A 1 105 ? -13.092 4.050 8.592 1.00 68.62 105 ARG A O 1
ATOM 877 N N . LEU A 1 106 ? -12.194 3.883 10.636 1.00 66.25 106 LEU A N 1
ATOM 878 C CA . LEU A 1 106 ? -13.226 2.995 11.187 1.00 66.25 106 LEU A CA 1
ATOM 879 C C . LEU A 1 106 ? -14.563 3.718 11.395 1.00 66.25 106 LEU A C 1
ATOM 881 O O . LEU A 1 106 ? -15.617 3.097 11.286 1.00 66.25 106 LEU A O 1
ATOM 885 N N . TYR A 1 107 ? -14.527 5.018 11.689 1.00 61.88 107 TYR A N 1
ATOM 886 C CA . TYR A 1 107 ? -15.712 5.816 11.998 1.00 61.88 107 TYR A CA 1
ATOM 887 C C . TYR A 1 107 ? -16.264 6.589 10.793 1.00 61.88 107 TYR A C 1
ATOM 889 O O . TYR A 1 107 ? -17.467 6.810 10.741 1.00 61.88 107 TYR A O 1
ATOM 897 N N . THR A 1 108 ? -15.456 6.908 9.776 1.00 57.53 108 THR A N 1
ATOM 898 C CA . THR A 1 108 ? -15.965 7.376 8.465 1.00 57.53 108 THR A CA 1
ATOM 899 C C . THR A 1 108 ? -16.721 6.278 7.713 1.00 57.53 108 THR A C 1
ATOM 901 O O . THR A 1 108 ? -17.539 6.579 6.852 1.00 57.53 108 THR A O 1
ATOM 904 N N . ALA A 1 109 ? -16.510 5.009 8.079 1.00 53.59 109 ALA A N 1
ATOM 905 C CA . ALA A 1 109 ? -17.236 3.850 7.564 1.00 53.59 109 ALA A CA 1
ATOM 906 C C . ALA A 1 109 ? -18.420 3.397 8.453 1.00 53.59 109 ALA A C 1
ATOM 908 O O . ALA A 1 109 ? -18.904 2.278 8.286 1.00 53.59 109 ALA A O 1
ATOM 909 N N . LYS A 1 110 ? -18.902 4.221 9.401 1.00 52.69 110 LYS A N 1
ATOM 910 C CA . LYS A 1 110 ? -20.081 3.901 10.233 1.00 52.69 110 LYS A CA 1
ATOM 911 C C . LYS A 1 110 ? -21.344 4.640 9.761 1.00 52.69 110 LYS A C 1
ATOM 913 O O . LYS A 1 110 ? -21.470 5.823 10.056 1.00 52.69 110 LYS A O 1
ATOM 918 N N . PRO A 1 111 ? -22.337 3.929 9.190 1.00 55.03 111 PRO A N 1
ATOM 919 C CA . PRO A 1 111 ? -23.710 4.423 9.092 1.00 55.03 111 PRO A CA 1
ATOM 920 C C . PRO A 1 111 ? -24.713 3.626 9.956 1.00 55.03 111 PRO A C 1
ATOM 922 O O . PRO A 1 111 ? -25.843 3.415 9.533 1.00 55.03 111 PRO A O 1
ATOM 925 N N . SER A 1 112 ? -24.352 3.135 11.151 1.00 58.47 112 SER A N 1
ATOM 926 C CA . SER A 1 112 ? -25.348 2.416 11.978 1.00 58.47 112 SER A CA 1
ATOM 927 C C . SER A 1 112 ? -25.273 2.657 13.479 1.00 58.47 112 SER A C 1
ATOM 929 O O . SER A 1 112 ? -26.304 2.910 14.089 1.00 58.47 112 SER A O 1
ATOM 931 N N . PHE A 1 113 ? -24.087 2.616 14.092 1.00 56.97 113 PHE A N 1
ATOM 932 C CA . PHE A 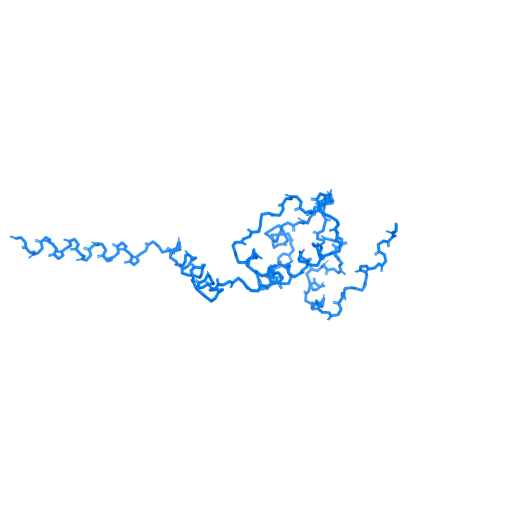1 113 ? -24.012 2.663 15.557 1.00 56.97 113 PHE A CA 1
ATOM 933 C C . PHE A 1 113 ? -24.301 4.053 16.135 1.00 56.97 113 PHE A C 1
ATOM 935 O O . PHE A 1 113 ? -25.005 4.150 17.129 1.00 56.97 113 PHE A O 1
ATOM 942 N N . ILE A 1 114 ? -23.805 5.124 15.501 1.00 66.44 114 ILE A N 1
ATOM 943 C CA . ILE A 1 114 ? -24.084 6.502 15.944 1.00 66.44 114 ILE A CA 1
ATOM 944 C C . ILE A 1 114 ? -25.577 6.805 15.777 1.00 66.44 114 ILE A C 1
ATOM 946 O O . ILE A 1 114 ? -26.215 7.227 16.727 1.00 66.44 114 ILE A O 1
ATOM 950 N N . SER A 1 115 ? -26.163 6.453 14.632 1.00 66.12 115 SER A N 1
ATOM 951 C CA . SER A 1 115 ? -27.597 6.635 14.370 1.00 66.12 115 SER A CA 1
ATOM 952 C C . SER A 1 115 ? -28.509 5.727 15.209 1.00 66.12 115 SER A C 1
ATOM 954 O O . SER A 1 115 ? -29.698 6.003 15.354 1.00 66.12 115 SER A O 1
ATOM 956 N N . ALA A 1 116 ? -27.999 4.604 15.724 1.00 70.75 116 ALA A N 1
ATOM 957 C CA . ALA A 1 116 ? -28.702 3.788 16.714 1.00 70.75 116 ALA A CA 1
ATOM 958 C C . ALA A 1 116 ? -28.646 4.449 18.097 1.00 70.75 116 ALA A C 1
ATOM 960 O O . ALA A 1 116 ? -29.670 4.561 18.756 1.00 70.75 116 ALA A O 1
ATOM 961 N N . TRP A 1 117 ? -27.481 4.969 18.486 1.00 75.75 117 TRP A N 1
ATOM 962 C CA . TRP A 1 117 ? -27.304 5.714 19.732 1.00 75.75 117 TRP A CA 1
ATOM 963 C C . TRP A 1 117 ? -28.124 7.003 19.785 1.00 75.75 117 TRP A C 1
ATOM 965 O O . TRP A 1 117 ? -28.746 7.284 20.802 1.00 75.75 117 TRP A O 1
ATOM 975 N N . GLU A 1 118 ? -28.156 7.768 18.693 1.00 79.00 118 GLU A N 1
ATOM 976 C CA . GLU A 1 118 ? -28.997 8.962 18.564 1.00 79.00 118 GLU A CA 1
ATOM 977 C C . GLU A 1 118 ? -30.478 8.602 18.704 1.00 79.00 118 GLU A C 1
ATOM 979 O O . GLU A 1 118 ? -31.188 9.253 19.465 1.00 79.00 118 GLU A O 1
ATOM 984 N N . ARG A 1 119 ? -30.932 7.514 18.062 1.00 78.44 119 ARG A N 1
ATOM 985 C CA . ARG A 1 119 ? -32.307 7.013 18.225 1.00 78.44 119 ARG A CA 1
ATOM 986 C C . ARG A 1 119 ? -32.620 6.593 19.656 1.00 78.44 119 ARG A C 1
ATOM 988 O O . ARG A 1 119 ? -33.673 6.960 20.165 1.00 78.44 119 ARG A O 1
ATOM 995 N N . ASP A 1 120 ? -31.730 5.851 20.304 1.00 80.56 120 ASP A N 1
ATOM 996 C CA . ASP A 1 120 ? -31.937 5.399 21.683 1.00 80.56 120 ASP A CA 1
ATOM 997 C C . ASP A 1 120 ? -31.951 6.577 22.668 1.00 80.56 120 ASP A C 1
ATOM 999 O O . ASP A 1 120 ? -32.747 6.594 23.606 1.00 80.56 120 ASP A O 1
ATOM 1003 N N . LEU A 1 121 ? -31.108 7.590 22.444 1.00 84.75 121 LEU A N 1
ATOM 1004 C CA . LEU A 1 121 ? -31.108 8.827 23.227 1.00 84.75 121 LEU A CA 1
ATOM 1005 C C . LEU A 1 121 ? -32.403 9.615 23.048 1.00 84.75 121 LEU A C 1
ATOM 1007 O O . LEU A 1 121 ? -32.973 10.083 24.031 1.00 84.75 121 LEU A O 1
ATOM 1011 N N . GLN A 1 122 ? -32.876 9.740 21.811 1.00 83.12 122 GLN A N 1
ATOM 1012 C CA . GLN A 1 122 ? -34.088 10.485 21.494 1.00 83.12 122 GLN A CA 1
ATOM 1013 C C . GLN A 1 122 ? -35.328 9.807 22.083 1.00 83.12 122 GLN A C 1
ATOM 1015 O O . GLN A 1 122 ? -36.143 10.467 22.720 1.00 83.12 122 GLN A O 1
ATOM 1020 N N . LYS A 1 123 ? -35.385 8.474 22.007 1.00 82.12 123 LYS A N 1
ATOM 1021 C CA . LYS A 1 123 ? -36.437 7.673 22.633 1.00 82.12 123 LYS A CA 1
ATOM 1022 C C . LYS A 1 123 ? -36.460 7.825 24.158 1.00 82.12 123 LYS A C 1
ATOM 1024 O O . LYS A 1 123 ? -37.523 7.985 24.742 1.00 82.12 123 LYS A O 1
ATOM 1029 N N . LYS A 1 124 ? -35.291 7.851 24.809 1.00 80.44 124 LYS A N 1
ATOM 1030 C CA . LYS A 1 124 ? -35.208 8.111 26.256 1.00 80.44 124 LYS A CA 1
ATOM 1031 C C . LYS A 1 124 ? -35.667 9.516 26.633 1.00 80.44 124 LYS A C 1
ATOM 1033 O O . LYS A 1 124 ? -36.254 9.683 27.695 1.00 80.44 124 LYS A O 1
ATOM 1038 N N . LEU A 1 125 ? -35.390 10.517 25.801 1.00 81.69 125 LEU A N 1
ATOM 1039 C CA . LEU A 1 125 ? -35.838 11.891 26.032 1.00 81.69 125 LEU A CA 1
ATOM 1040 C C . LEU A 1 125 ? -37.365 12.016 25.943 1.00 81.69 125 LEU A C 1
ATOM 1042 O O . LEU A 1 125 ? -37.957 12.695 26.774 1.00 81.69 125 LEU A O 1
ATOM 1046 N N . GLU A 1 126 ? -37.982 11.327 24.983 1.00 79.75 126 GLU A N 1
ATOM 1047 C CA . GLU A 1 126 ? -39.440 11.270 24.810 1.00 79.75 126 GLU A CA 1
ATOM 1048 C C . GLU A 1 126 ? -40.133 10.490 25.939 1.00 79.75 126 GLU A C 1
ATOM 1050 O O . GLU A 1 126 ? -41.195 10.890 26.392 1.00 79.75 126 GLU A O 1
ATOM 1055 N N . GLU A 1 127 ? -39.515 9.420 26.448 1.00 73.81 127 GLU A N 1
ATOM 1056 C CA . GLU A 1 127 ? -40.012 8.656 27.608 1.00 73.81 127 GLU A CA 1
ATOM 1057 C C . GLU A 1 127 ? -39.860 9.411 28.949 1.00 73.81 127 GLU A C 1
ATOM 1059 O O . GLU A 1 127 ? -40.400 8.976 29.966 1.00 73.81 127 GLU A O 1
ATOM 1064 N N . SER A 1 128 ? -39.110 10.520 28.968 1.00 63.97 128 SER A N 1
ATOM 1065 C CA . SER A 1 128 ? -38.850 11.343 30.162 1.00 63.97 128 SER A CA 1
ATOM 1066 C C . SER A 1 128 ? -39.748 12.589 30.268 1.00 63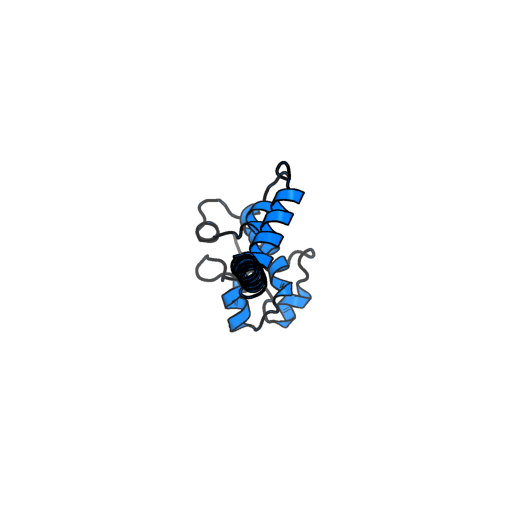.97 128 SER A C 1
ATOM 1068 O O . SER A 1 128 ? -39.557 13.379 31.198 1.00 63.97 128 SER A O 1
ATOM 1070 N N . GLN A 1 129 ? -40.669 12.794 29.319 1.00 52.72 129 GLN A N 1
ATOM 1071 C CA . GLN A 1 129 ? -41.689 13.855 29.316 1.00 52.72 129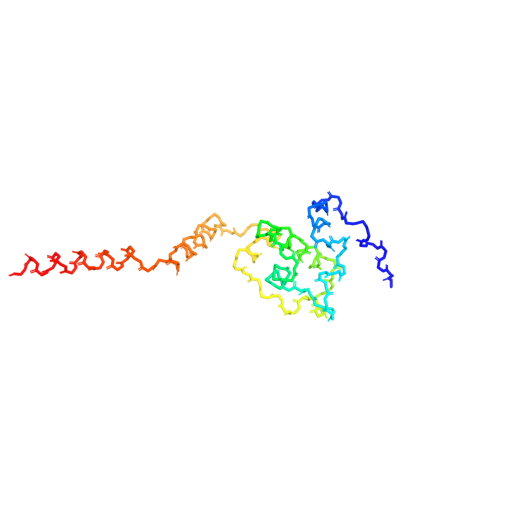 GLN A CA 1
ATOM 1072 C C . GLN A 1 129 ? -43.058 13.299 29.708 1.00 52.72 129 GLN A C 1
ATOM 1074 O O . GLN A 1 129 ? -43.803 14.054 30.373 1.00 52.72 129 GLN A O 1
#

Sequence (129 aa):
MKLQALTTLIPQFNAKEWANYGITSLHQIVDNNKLIPFAHLQAKLKVPKPLNFMYIQIQSWFRKHYPPNTTLRQDWQLSPLEQLCIQSKPPPKLISQLYNIIIQRLYTAKPSFISAWERDLQKKLEESQ